Protein AF-A0A7S1R4I1-F1 (afdb_monomer)

Foldseek 3Di:
DDDPPAAPQQAWDADPLQKTKGKAAEADPAWDPPAFDEQSVLSNCLRPPDNDVVSSLVSNFAQQYGAKIWMWMAGPVVRKIKIWIAGGRRDIDIDIDPDPPDDDDDYHYDD

Sequence (111 aa):
FAYPGVLPGWAPGWNGHGVAMSWNVLYPKNMRQGGGVAVAFVCRDVLGSARNIEEALKLAAPPDLALGQNLNVGELGSKRIVTVETAPGGVSSVLELKRAGASVFHANEYL

Structure (mmCIF, N/CA/C/O backbone):
data_AF-A0A7S1R4I1-F1
#
_entry.id   AF-A0A7S1R4I1-F1
#
loop_
_atom_site.group_PDB
_atom_site.id
_atom_site.type_symbol
_atom_site.label_atom_id
_atom_site.label_alt_id
_atom_site.label_comp_id
_atom_site.label_asym_id
_atom_site.label_entity_id
_atom_site.label_seq_id
_atom_site.pdbx_PDB_ins_code
_atom_site.Cartn_x
_atom_site.Cartn_y
_atom_site.Cartn_z
_atom_site.occupancy
_atom_site.B_iso_or_equiv
_atom_site.auth_seq_id
_atom_site.auth_comp_id
_atom_site.auth_asym_id
_atom_site.auth_atom_id
_atom_site.pdbx_PDB_model_num
ATOM 1 N N . PHE A 1 1 ? -13.787 -2.805 -5.431 1.00 84.25 1 PHE A N 1
ATOM 2 C CA . PHE A 1 1 ? -14.330 -2.684 -6.804 1.00 84.25 1 PHE A CA 1
ATOM 3 C C . PHE A 1 1 ? -13.218 -2.918 -7.822 1.00 84.25 1 PHE A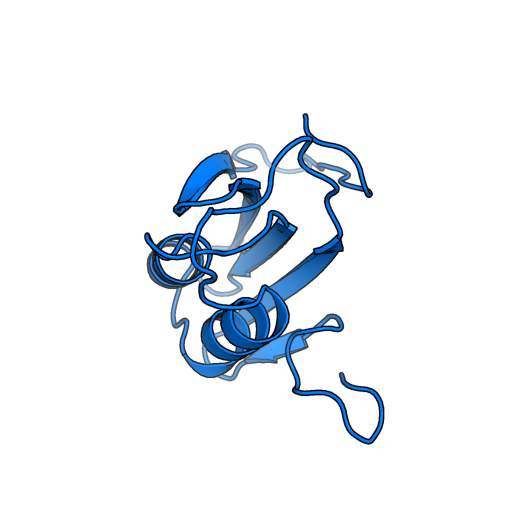 C 1
ATOM 5 O O . PHE A 1 1 ? -12.053 -2.857 -7.440 1.00 84.25 1 PHE A O 1
ATOM 12 N N . ALA A 1 2 ? -13.544 -3.230 -9.079 1.00 92.56 2 ALA A N 1
ATOM 13 C CA . ALA A 1 2 ? -12.569 -3.339 -10.168 1.00 92.56 2 ALA A CA 1
ATOM 14 C C . ALA A 1 2 ? -13.262 -3.176 -11.527 1.00 92.56 2 ALA A C 1
ATOM 16 O O . ALA A 1 2 ? -14.442 -3.507 -11.658 1.00 92.56 2 ALA A O 1
ATOM 17 N N . TYR A 1 3 ? -12.520 -2.706 -12.528 1.00 90.38 3 TYR A N 1
ATOM 18 C CA . TYR A 1 3 ? -12.949 -2.772 -13.924 1.00 90.38 3 TYR A CA 1
ATOM 19 C C . TYR A 1 3 ? -12.653 -4.168 -14.495 1.00 90.38 3 TYR A C 1
ATOM 21 O O . TYR A 1 3 ? -11.675 -4.794 -14.072 1.00 90.38 3 TYR A O 1
ATOM 29 N N . PRO A 1 4 ? -13.445 -4.669 -15.461 1.00 93.62 4 PRO A N 1
ATOM 30 C CA . PRO A 1 4 ? -13.117 -5.903 -16.169 1.00 93.62 4 PRO A CA 1
ATOM 31 C C . PRO A 1 4 ? -11.694 -5.862 -16.746 1.00 93.62 4 PRO A C 1
ATOM 33 O O . PRO A 1 4 ? -11.305 -4.884 -17.377 1.00 93.62 4 PRO A O 1
ATOM 36 N N . GLY A 1 5 ? -10.913 -6.918 -16.506 1.00 92.25 5 GLY A N 1
ATOM 37 C CA . GLY A 1 5 ? -9.513 -7.010 -16.943 1.00 92.25 5 GLY A CA 1
ATOM 38 C C . GLY A 1 5 ? -8.485 -6.359 -16.008 1.00 92.25 5 GLY A C 1
ATOM 39 O O . GLY A 1 5 ? -7.290 -6.483 -16.261 1.00 92.25 5 GLY A O 1
ATOM 40 N N . VAL A 1 6 ? -8.910 -5.720 -14.911 1.00 92.62 6 VAL A N 1
ATOM 41 C CA . VAL A 1 6 ? -8.013 -5.119 -13.909 1.00 92.62 6 VAL A CA 1
ATOM 42 C C . VAL A 1 6 ? -8.109 -5.873 -12.584 1.00 92.62 6 VAL A C 1
ATOM 44 O O . VAL A 1 6 ? -9.189 -6.285 -12.156 1.00 92.62 6 VAL A O 1
ATOM 47 N N . LEU A 1 7 ? -6.974 -6.042 -11.901 1.00 93.44 7 LEU A N 1
ATOM 48 C CA . LEU A 1 7 ? -6.948 -6.646 -10.572 1.00 93.44 7 LEU A CA 1
ATOM 49 C C . LEU A 1 7 ? -7.699 -5.766 -9.548 1.00 93.44 7 LEU A C 1
ATOM 51 O O . LEU A 1 7 ? -7.495 -4.549 -9.508 1.00 93.44 7 LEU A O 1
ATOM 55 N N . PRO A 1 8 ? -8.523 -6.363 -8.666 1.00 94.56 8 PRO A N 1
ATOM 56 C CA . PRO A 1 8 ? -9.012 -5.694 -7.463 1.00 94.56 8 PRO A CA 1
ATOM 57 C C . PRO A 1 8 ? -7.877 -5.053 -6.662 1.00 94.56 8 PRO A C 1
ATOM 59 O O . PRO A 1 8 ? -6.823 -5.664 -6.509 1.00 94.56 8 PRO A O 1
ATOM 62 N N . GLY A 1 9 ? -8.114 -3.848 -6.146 1.00 92.88 9 GLY A N 1
ATOM 63 C CA . GLY A 1 9 ? -7.114 -3.031 -5.450 1.00 92.88 9 GLY A CA 1
ATOM 64 C C . GLY A 1 9 ? -6.788 -1.739 -6.196 1.00 92.88 9 GLY A C 1
ATOM 65 O O . GLY A 1 9 ? -6.510 -0.734 -5.559 1.00 92.88 9 GLY A O 1
ATOM 66 N N . TRP A 1 10 ? -6.896 -1.727 -7.530 1.00 91.06 10 TRP A N 1
ATOM 67 C CA . TRP A 1 10 ? -6.680 -0.503 -8.315 1.00 91.06 10 TRP A CA 1
ATOM 68 C C . TRP A 1 10 ? -7.770 0.563 -8.096 1.00 91.06 10 TRP A C 1
ATOM 70 O O . TRP A 1 10 ? -7.512 1.759 -8.170 1.00 91.06 10 TRP A O 1
ATOM 80 N N . ALA A 1 11 ? -8.992 0.122 -7.797 1.00 92.00 11 ALA A N 1
ATOM 81 C CA . ALA A 1 11 ? -10.091 0.966 -7.335 1.00 92.00 11 ALA A CA 1
ATOM 82 C C . ALA A 1 11 ? -10.312 0.759 -5.825 1.00 92.00 11 ALA A C 1
ATOM 84 O O . ALA A 1 11 ? -9.858 -0.258 -5.288 1.00 92.00 11 ALA A O 1
ATOM 85 N N . PRO A 1 12 ? -11.066 1.647 -5.142 1.00 96.31 12 PRO A N 1
ATOM 86 C CA . PRO A 1 12 ? -11.351 1.490 -3.723 1.00 96.31 12 PRO A CA 1
ATOM 87 C C . PRO A 1 12 ? -11.914 0.109 -3.370 1.00 96.31 12 PRO A C 1
ATOM 89 O O . PRO A 1 12 ? -12.664 -0.517 -4.138 1.00 96.31 12 PRO A O 1
ATOM 92 N N . GLY A 1 13 ? -11.558 -0.375 -2.187 1.00 96.81 13 GLY A N 1
ATOM 93 C CA . GLY A 1 13 ? -11.958 -1.695 -1.726 1.00 96.81 13 GLY A CA 1
ATOM 94 C C . GLY A 1 13 ? -11.783 -1.878 -0.230 1.00 96.81 13 GLY A C 1
ATOM 95 O O . GLY A 1 13 ? -11.136 -1.080 0.440 1.00 96.81 13 GLY A O 1
ATOM 96 N N . TRP A 1 14 ? -12.369 -2.955 0.276 1.00 97.25 14 TRP A N 1
ATOM 97 C CA . TRP A 1 14 ? -12.151 -3.447 1.628 1.00 97.25 14 TRP A CA 1
ATOM 98 C C . TRP A 1 14 ? -11.995 -4.964 1.597 1.00 97.25 14 TRP A C 1
ATOM 100 O O . TRP A 1 14 ? -12.393 -5.613 0.624 1.00 97.25 14 TRP A O 1
ATOM 110 N N . ASN A 1 15 ? -11.437 -5.531 2.662 1.00 97.69 15 ASN A N 1
ATOM 111 C CA . ASN A 1 15 ? -11.269 -6.970 2.809 1.00 97.69 15 ASN A CA 1
ATOM 112 C C . ASN A 1 15 ? -11.954 -7.520 4.069 1.00 97.69 15 ASN A C 1
ATOM 114 O O . ASN A 1 15 ? -12.503 -6.779 4.886 1.00 97.69 15 ASN A O 1
ATOM 118 N N . GLY A 1 16 ? -11.936 -8.847 4.215 1.00 97.81 16 GLY A N 1
ATOM 119 C CA . GLY A 1 16 ? -12.562 -9.548 5.342 1.00 97.81 16 GLY A CA 1
ATOM 120 C C . GLY A 1 16 ? -11.882 -9.319 6.697 1.00 97.81 16 GLY A C 1
ATOM 121 O O . GLY A 1 16 ? -12.431 -9.727 7.715 1.00 97.81 16 GLY A O 1
ATOM 122 N N . HIS A 1 17 ? -10.720 -8.661 6.726 1.00 98.00 17 HIS A N 1
ATOM 123 C CA . HIS A 1 17 ? -10.000 -8.306 7.951 1.00 98.00 17 HIS A CA 1
ATOM 124 C C . HIS A 1 17 ? -10.346 -6.898 8.458 1.00 98.00 17 HIS A C 1
ATOM 126 O O . HIS A 1 17 ? -9.813 -6.459 9.471 1.00 98.00 17 HIS A O 1
ATOM 132 N N . GLY A 1 18 ? -11.259 -6.188 7.786 1.00 97.94 18 GLY A N 1
ATOM 133 C CA . GLY A 1 18 ? -11.650 -4.834 8.176 1.00 97.94 18 GLY A CA 1
ATOM 134 C C . GLY A 1 18 ? -10.650 -3.759 7.747 1.00 97.94 18 GLY A C 1
ATOM 135 O O . GLY A 1 18 ? -10.717 -2.646 8.268 1.00 97.94 18 GLY A O 1
ATOM 136 N N . VAL A 1 19 ? -9.756 -4.070 6.803 1.00 98.38 19 VAL A N 1
ATOM 137 C CA . VAL A 1 19 ? -8.889 -3.091 6.140 1.00 98.38 19 VAL A CA 1
ATOM 138 C C . VAL A 1 19 ? -9.603 -2.576 4.894 1.00 98.38 19 VAL A C 1
ATOM 140 O O . VAL A 1 19 ? -10.053 -3.357 4.052 1.00 98.38 19 VAL A O 1
ATOM 143 N N . ALA A 1 20 ? -9.712 -1.257 4.777 1.00 98.00 20 ALA A N 1
ATOM 144 C CA . ALA A 1 20 ? -10.225 -0.557 3.610 1.00 98.00 20 ALA A CA 1
ATOM 145 C C . ALA A 1 20 ? -9.127 0.317 3.009 1.00 98.00 20 ALA A C 1
ATOM 147 O O . ALA A 1 20 ? -8.311 0.876 3.739 1.00 98.00 20 ALA A O 1
ATOM 148 N N . MET A 1 21 ? -9.120 0.456 1.686 1.00 97.88 21 MET A N 1
ATOM 149 C CA . MET A 1 21 ? -8.155 1.297 0.993 1.00 97.88 21 MET A CA 1
ATOM 150 C C . MET A 1 21 ? -8.739 2.025 -0.213 1.00 97.88 21 MET A C 1
ATOM 152 O O . MET A 1 21 ? -9.654 1.535 -0.884 1.00 97.88 21 MET A O 1
ATOM 156 N N . SER A 1 22 ? -8.152 3.177 -0.518 1.00 97.62 22 SER A N 1
ATOM 157 C CA . SER A 1 22 ? -8.234 3.842 -1.817 1.00 97.62 22 SER A CA 1
ATOM 158 C C . SER A 1 22 ? -6.831 4.177 -2.317 1.00 97.62 22 SER A C 1
ATOM 160 O O . SER A 1 22 ? -5.865 4.149 -1.553 1.00 97.62 22 SER A O 1
ATOM 162 N N . TRP A 1 23 ? -6.722 4.455 -3.613 1.00 97.12 23 TRP A N 1
ATOM 163 C CA . TRP A 1 23 ? -5.451 4.644 -4.296 1.00 97.12 23 TRP A CA 1
ATOM 164 C C . TRP A 1 23 ? -5.473 5.904 -5.151 1.00 97.12 23 TRP A C 1
ATOM 166 O O . TRP A 1 23 ? -6.457 6.171 -5.848 1.00 97.12 23 TRP A O 1
ATOM 176 N N . ASN A 1 24 ? -4.357 6.626 -5.142 1.00 97.00 24 ASN A N 1
ATOM 177 C CA . ASN A 1 24 ? -4.087 7.720 -6.057 1.00 97.00 24 ASN A CA 1
ATOM 178 C C . ASN A 1 24 ? -2.772 7.454 -6.803 1.00 97.00 24 ASN A C 1
ATOM 180 O O . ASN A 1 24 ? -1.744 7.124 -6.204 1.00 97.00 24 ASN A O 1
ATOM 184 N N . VAL A 1 25 ? -2.798 7.634 -8.127 1.00 95.25 25 VAL A N 1
ATOM 185 C CA . VAL A 1 25 ? -1.578 7.608 -8.942 1.00 95.25 25 VAL A CA 1
ATOM 186 C C . VAL A 1 25 ? -0.673 8.776 -8.569 1.00 95.25 25 VAL A C 1
ATOM 188 O O . VAL A 1 25 ? -1.163 9.895 -8.412 1.00 95.25 25 VAL A O 1
ATOM 191 N N . LEU A 1 26 ? 0.631 8.513 -8.483 1.00 96.62 26 LEU A N 1
ATOM 192 C CA . LEU A 1 26 ? 1.668 9.527 -8.335 1.00 96.62 26 LEU A CA 1
ATOM 193 C C . LEU A 1 26 ? 2.672 9.441 -9.484 1.00 96.62 26 LEU A C 1
ATOM 195 O O . LEU A 1 26 ? 2.900 8.372 -10.055 1.00 96.62 26 LEU A O 1
ATOM 199 N N . TYR A 1 27 ? 3.294 10.576 -9.794 1.00 93.75 27 TYR A N 1
ATOM 200 C CA . TYR A 1 27 ? 4.211 10.728 -10.923 1.00 93.75 27 TYR A CA 1
ATOM 201 C C . TYR A 1 27 ? 5.608 11.134 -10.431 1.00 93.75 27 TYR A C 1
ATOM 203 O O . TYR A 1 27 ? 5.969 12.312 -10.492 1.00 93.75 27 TYR A O 1
ATOM 211 N N . PRO A 1 28 ? 6.410 10.194 -9.895 1.00 93.25 28 PRO A N 1
ATOM 212 C CA . PRO A 1 28 ? 7.781 10.502 -9.506 1.00 93.25 28 PRO A CA 1
ATOM 213 C C . PRO A 1 28 ? 8.617 10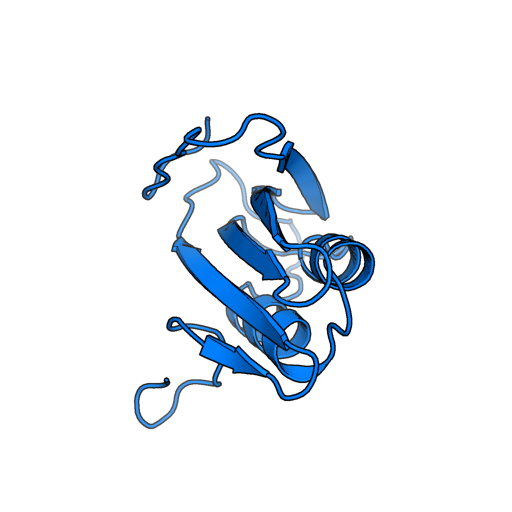.873 -10.737 1.00 93.25 28 PRO A C 1
ATOM 215 O O . PRO A 1 28 ? 8.422 10.332 -11.824 1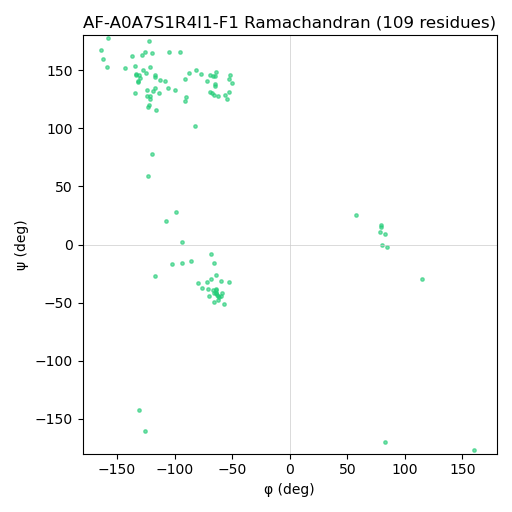.00 93.25 28 PRO A O 1
ATOM 218 N N . LYS A 1 29 ? 9.603 11.765 -10.558 1.00 92.75 29 LYS A N 1
ATOM 219 C CA . LYS A 1 29 ? 10.496 12.208 -11.651 1.00 92.75 29 LYS A CA 1
ATOM 220 C C . LYS A 1 29 ? 11.279 11.062 -12.293 1.00 92.75 29 LYS A C 1
ATOM 222 O O . LYS A 1 29 ? 11.604 11.126 -13.472 1.00 92.75 29 LYS A O 1
ATOM 227 N N . ASN A 1 30 ? 11.599 10.042 -11.503 1.00 92.00 30 ASN A N 1
ATOM 228 C CA . ASN A 1 30 ? 12.335 8.864 -11.934 1.00 92.00 30 ASN A CA 1
ATOM 229 C C . ASN A 1 30 ? 11.523 7.620 -11.585 1.00 92.00 30 ASN A C 1
ATOM 231 O O . ASN A 1 30 ? 10.851 7.598 -10.559 1.00 92.00 30 ASN A O 1
ATOM 235 N N . MET A 1 31 ? 11.631 6.580 -12.407 1.00 93.06 31 MET A N 1
ATOM 236 C CA . MET A 1 31 ? 11.214 5.221 -12.054 1.00 93.06 31 MET A CA 1
ATOM 237 C C . MET A 1 31 ? 12.415 4.434 -11.528 1.00 93.06 31 MET A C 1
ATOM 239 O O . MET A 1 31 ? 13.567 4.830 -11.733 1.00 93.06 31 MET A O 1
ATOM 243 N N . ARG A 1 32 ? 12.167 3.287 -10.896 1.00 93.00 32 ARG A N 1
ATOM 244 C CA . ARG A 1 32 ? 13.239 2.353 -10.545 1.00 93.00 32 ARG A CA 1
ATOM 245 C C . ARG A 1 32 ? 13.924 1.847 -11.819 1.00 93.00 32 ARG A C 1
ATOM 247 O O . ARG A 1 32 ? 13.268 1.352 -12.736 1.00 93.00 32 ARG A O 1
ATOM 254 N N . GLN A 1 33 ? 15.250 1.948 -11.875 1.00 90.19 33 GLN A N 1
ATOM 255 C CA . GLN A 1 33 ? 16.023 1.393 -12.986 1.00 90.19 33 GLN A CA 1
ATOM 256 C C . GLN A 1 33 ? 16.044 -0.140 -12.922 1.00 90.19 33 GL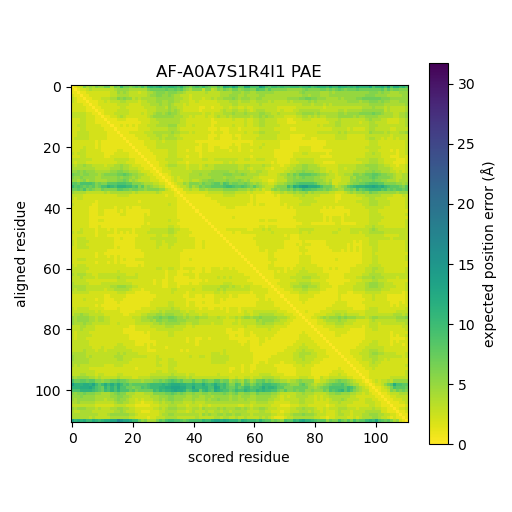N A C 1
ATOM 258 O O . GLN A 1 33 ? 16.165 -0.716 -11.842 1.00 90.19 33 GLN A O 1
ATOM 263 N N . GLY A 1 34 ? 15.939 -0.798 -14.079 1.00 87.25 34 GLY A N 1
ATOM 264 C CA . GLY A 1 34 ? 15.919 -2.264 -14.168 1.00 87.25 34 GLY A CA 1
ATOM 265 C C . GLY A 1 34 ? 14.551 -2.911 -13.919 1.00 87.25 34 GLY A C 1
ATOM 266 O O . GLY A 1 34 ? 14.470 -4.133 -13.844 1.00 87.25 34 GLY A O 1
ATOM 267 N N . GLY A 1 35 ? 13.479 -2.117 -13.826 1.00 90.50 35 GLY A N 1
ATOM 268 C CA . GLY A 1 35 ? 12.126 -2.613 -13.572 1.00 90.50 35 GLY A CA 1
ATOM 269 C C . GLY A 1 35 ? 11.848 -2.861 -12.088 1.00 90.50 35 GLY A C 1
ATOM 270 O O . GLY A 1 35 ? 12.602 -2.433 -11.212 1.00 90.50 35 GLY A O 1
ATOM 271 N N . GLY A 1 36 ? 10.721 -3.510 -11.806 1.00 95.50 36 GLY A N 1
ATOM 272 C CA . GLY A 1 36 ? 10.248 -3.739 -10.446 1.00 95.50 36 GLY A CA 1
ATOM 273 C C . GLY A 1 36 ? 8.759 -4.061 -10.392 1.00 95.50 36 GLY A C 1
ATOM 274 O O . GLY A 1 36 ? 8.090 -4.130 -11.429 1.00 95.50 36 GLY A O 1
ATOM 275 N N . VAL A 1 37 ? 8.226 -4.225 -9.184 1.00 97.31 37 VAL A N 1
ATOM 276 C CA . VAL A 1 37 ? 6.800 -4.493 -8.995 1.00 97.31 37 VAL A CA 1
ATOM 277 C C . VAL A 1 37 ? 5.962 -3.262 -9.352 1.00 97.31 37 VAL A C 1
ATOM 279 O O . VAL A 1 37 ? 6.239 -2.135 -8.928 1.00 97.31 37 VAL A O 1
ATOM 282 N N . ALA A 1 38 ? 4.926 -3.470 -10.165 1.00 95.81 38 ALA A N 1
ATOM 283 C CA . ALA A 1 38 ? 4.002 -2.408 -10.544 1.00 95.81 38 ALA A CA 1
ATOM 284 C C . ALA A 1 38 ? 3.009 -2.111 -9.411 1.00 95.81 38 ALA A C 1
ATOM 286 O O . ALA A 1 38 ? 2.537 -3.019 -8.724 1.00 95.81 38 ALA A O 1
ATOM 287 N N . VAL A 1 39 ? 2.615 -0.842 -9.286 1.00 95.88 39 VAL A N 1
ATOM 288 C CA . VAL A 1 39 ? 1.673 -0.353 -8.260 1.00 95.88 39 VAL A CA 1
ATOM 289 C C . VAL A 1 39 ? 0.357 -1.136 -8.216 1.00 95.88 39 VAL A C 1
ATOM 291 O O . VAL A 1 39 ? -0.190 -1.350 -7.142 1.00 95.88 39 VAL A O 1
ATOM 294 N N . ALA A 1 40 ? -0.123 -1.648 -9.355 1.00 95.81 40 ALA A N 1
ATOM 295 C CA . ALA A 1 40 ? -1.340 -2.459 -9.412 1.00 95.81 40 ALA A CA 1
ATOM 296 C C . ALA A 1 40 ? -1.214 -3.789 -8.645 1.00 95.81 40 ALA A C 1
ATOM 298 O O . ALA A 1 40 ? -2.165 -4.203 -7.981 1.00 95.81 40 ALA A O 1
ATOM 299 N N . PHE A 1 41 ? -0.048 -4.444 -8.697 1.00 97.38 41 PHE A N 1
ATOM 300 C CA . PHE A 1 41 ? 0.205 -5.662 -7.921 1.00 97.38 41 PHE A CA 1
ATOM 301 C C . PHE A 1 41 ? 0.335 -5.349 -6.436 1.00 97.38 41 PHE A C 1
ATOM 303 O O . PHE A 1 41 ? -0.210 -6.082 -5.618 1.00 97.38 41 PHE A O 1
ATOM 310 N N . VAL A 1 42 ? 0.962 -4.223 -6.096 1.00 97.94 42 VAL A N 1
ATOM 311 C CA . VAL A 1 42 ? 1.041 -3.753 -4.709 1.00 97.94 42 VAL A CA 1
ATOM 312 C C . VAL A 1 42 ? -0.344 -3.463 -4.141 1.00 97.94 42 VAL A C 1
ATOM 314 O O . VAL A 1 42 ? -0.684 -3.959 -3.075 1.00 97.94 42 VAL A O 1
ATOM 317 N N . CYS A 1 43 ? -1.188 -2.732 -4.870 1.00 97.81 43 CYS A N 1
ATOM 318 C CA . CYS A 1 43 ? -2.566 -2.468 -4.459 1.00 97.81 43 CYS A CA 1
ATOM 319 C C . CYS A 1 43 ? -3.366 -3.759 -4.259 1.00 97.81 43 CYS A C 1
ATOM 321 O O . CYS A 1 43 ? -4.140 -3.879 -3.310 1.00 97.81 43 CYS A O 1
ATOM 323 N N . ARG A 1 44 ? -3.184 -4.734 -5.159 1.00 97.94 44 ARG A N 1
ATOM 324 C CA . ARG A 1 44 ? -3.820 -6.046 -5.044 1.00 97.94 44 ARG A CA 1
ATOM 325 C C . ARG A 1 44 ? -3.354 -6.788 -3.796 1.00 97.94 44 ARG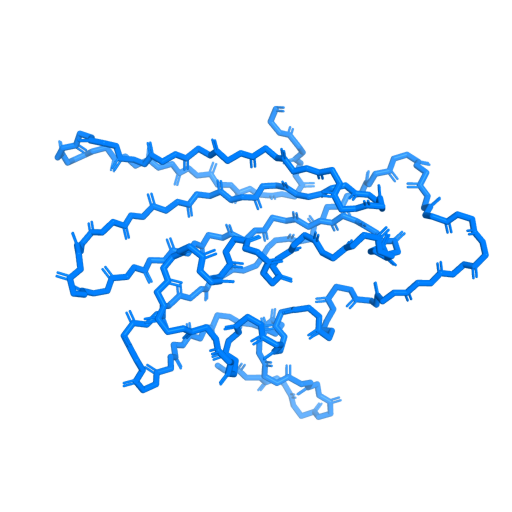 A C 1
ATOM 327 O O . ARG A 1 44 ? -4.186 -7.402 -3.133 1.00 97.94 44 ARG A O 1
ATOM 334 N N . ASP A 1 45 ? -2.062 -6.754 -3.503 1.00 98.00 45 ASP A N 1
ATOM 335 C CA . ASP A 1 45 ? -1.492 -7.443 -2.351 1.00 98.00 45 ASP A CA 1
ATOM 336 C C . ASP A 1 45 ? -1.920 -6.784 -1.034 1.00 98.00 45 ASP A C 1
ATOM 338 O O . ASP A 1 45 ? -2.411 -7.466 -0.140 1.00 98.00 45 ASP A O 1
ATOM 342 N N . VAL A 1 46 ? -1.892 -5.448 -0.947 1.00 98.38 46 VAL A N 1
ATOM 343 C CA . VAL A 1 46 ? -2.424 -4.711 0.212 1.00 98.38 46 VAL A CA 1
ATOM 344 C C . VAL A 1 46 ? -3.897 -5.063 0.442 1.00 98.38 46 VAL A C 1
ATOM 346 O O . VAL A 1 46 ? -4.261 -5.471 1.542 1.00 98.38 46 VAL A O 1
ATOM 349 N N . LEU A 1 47 ? -4.747 -4.979 -0.590 1.00 98.31 47 LEU A N 1
ATOM 350 C CA . LEU A 1 47 ? -6.169 -5.303 -0.443 1.00 98.31 47 LEU A CA 1
ATOM 351 C C . LEU A 1 47 ? -6.387 -6.780 -0.075 1.00 98.31 47 LEU A C 1
ATOM 353 O O . LEU A 1 47 ? -7.255 -7.092 0.737 1.00 98.31 47 LEU A O 1
ATOM 357 N N . GLY A 1 48 ? -5.642 -7.694 -0.696 1.00 97.62 48 GLY A N 1
ATOM 358 C CA . GLY A 1 48 ? -5.850 -9.135 -0.563 1.00 97.62 48 GLY A CA 1
ATOM 359 C C . GLY A 1 48 ? -5.275 -9.746 0.713 1.00 97.62 48 GLY A C 1
ATOM 360 O O . GLY A 1 48 ? -5.857 -10.699 1.230 1.00 97.62 48 GLY A O 1
ATOM 361 N N . SER A 1 49 ? -4.163 -9.205 1.208 1.00 98.19 49 SER A N 1
ATOM 362 C CA . SER A 1 49 ? -3.322 -9.866 2.208 1.00 98.19 49 SER A CA 1
ATOM 363 C C . SER A 1 49 ? -3.248 -9.116 3.537 1.00 98.19 49 SER A C 1
ATOM 365 O O . SER A 1 49 ? -3.033 -9.762 4.561 1.00 98.19 49 SER A O 1
ATOM 367 N N . ALA A 1 50 ? -3.429 -7.788 3.556 1.00 98.44 50 ALA A N 1
ATOM 368 C CA . ALA A 1 50 ? -3.263 -7.005 4.779 1.00 98.44 50 ALA A CA 1
ATOM 369 C C . ALA A 1 50 ? -4.340 -7.322 5.825 1.00 98.44 50 ALA A C 1
ATOM 371 O O . ALA A 1 50 ? -5.542 -7.277 5.542 1.00 98.44 50 ALA A O 1
ATOM 372 N N . ARG A 1 51 ? -3.908 -7.582 7.061 1.00 98.19 51 ARG A N 1
ATOM 373 C CA . ARG A 1 51 ? -4.806 -7.858 8.195 1.00 98.19 51 ARG A CA 1
ATOM 374 C C . ARG A 1 51 ? -4.997 -6.678 9.138 1.00 98.19 51 ARG A C 1
ATOM 376 O O . ARG A 1 51 ? -5.922 -6.696 9.938 1.00 98.19 51 ARG A O 1
ATOM 383 N N . ASN A 1 52 ? -4.113 -5.693 9.054 1.00 98.00 52 ASN A N 1
ATOM 384 C CA . ASN A 1 52 ? -4.085 -4.475 9.859 1.00 98.00 52 ASN A CA 1
ATOM 385 C C . ASN A 1 52 ? -3.299 -3.389 9.102 1.00 98.00 52 ASN A C 1
ATOM 387 O O . ASN A 1 52 ? -2.773 -3.633 8.009 1.00 98.00 52 ASN A O 1
ATOM 391 N N . ILE A 1 53 ? -3.221 -2.185 9.673 1.00 98.00 53 ILE A N 1
ATOM 392 C CA . ILE A 1 53 ? -2.488 -1.066 9.065 1.00 98.00 53 ILE A CA 1
ATOM 393 C C . ILE A 1 53 ? -0.989 -1.349 8.960 1.00 98.00 53 ILE A C 1
ATOM 395 O O . ILE A 1 53 ? -0.389 -1.011 7.947 1.00 98.00 53 ILE A O 1
ATOM 399 N N . GLU A 1 54 ? -0.371 -1.989 9.949 1.00 98.00 54 GLU A N 1
ATOM 400 C CA . GLU A 1 54 ? 1.066 -2.284 9.938 1.00 98.00 54 GLU A CA 1
ATOM 401 C C . GLU A 1 54 ? 1.449 -3.184 8.757 1.00 98.00 54 GLU A C 1
ATOM 403 O O . GLU A 1 54 ? 2.418 -2.914 8.043 1.00 98.00 54 GLU A O 1
ATOM 408 N N . GLU A 1 55 ? 0.664 -4.233 8.513 1.00 98.38 55 GLU A N 1
ATOM 409 C CA . GLU A 1 55 ? 0.830 -5.101 7.352 1.00 98.38 55 GLU A CA 1
ATOM 410 C C . GLU A 1 55 ? 0.550 -4.350 6.050 1.00 98.38 55 GLU A C 1
ATOM 412 O O . GLU A 1 55 ? 1.324 -4.483 5.104 1.00 98.38 55 GLU A O 1
ATOM 417 N N . ALA A 1 56 ? -0.493 -3.514 6.000 1.00 98.38 56 ALA A N 1
ATOM 418 C CA . ALA A 1 56 ? -0.784 -2.699 4.823 1.00 98.38 56 ALA A CA 1
ATOM 419 C C . ALA A 1 56 ? 0.383 -1.760 4.474 1.00 98.38 56 ALA A C 1
ATOM 421 O O . ALA A 1 56 ? 0.776 -1.688 3.313 1.00 98.38 56 ALA A O 1
ATOM 422 N N . LEU A 1 57 ? 0.979 -1.090 5.466 1.00 98.38 57 LEU A N 1
ATOM 423 C CA . LEU A 1 57 ? 2.132 -0.202 5.285 1.00 98.38 57 LEU A CA 1
ATOM 424 C C . LEU A 1 57 ? 3.368 -0.965 4.799 1.00 98.38 57 LEU A C 1
ATOM 426 O O . LEU A 1 57 ? 4.061 -0.501 3.895 1.00 98.38 57 LEU A O 1
ATOM 430 N N . LYS A 1 58 ? 3.623 -2.155 5.354 1.00 98.25 58 LYS A N 1
ATOM 431 C CA . LYS A 1 58 ? 4.721 -3.0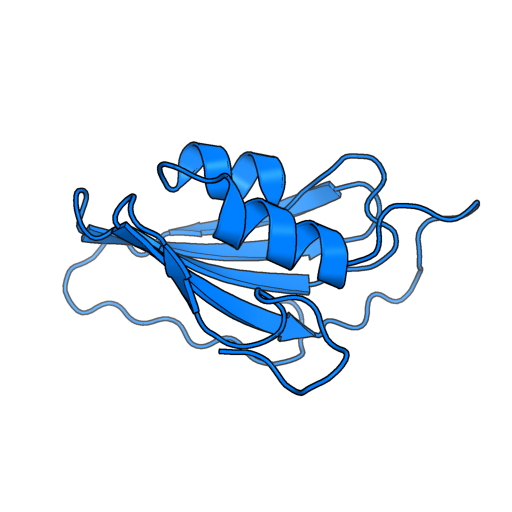21 4.906 1.00 98.25 58 LYS A CA 1
ATOM 432 C C . LYS A 1 58 ? 4.539 -3.459 3.450 1.00 98.25 58 LYS A C 1
ATOM 434 O O . LYS A 1 58 ? 5.499 -3.445 2.686 1.00 98.25 58 LYS A O 1
ATOM 439 N N . LEU A 1 59 ? 3.325 -3.861 3.077 1.00 98.44 59 LEU A N 1
ATOM 440 C CA . LEU A 1 59 ? 3.001 -4.315 1.723 1.00 98.44 59 LEU A CA 1
ATOM 441 C C . LEU A 1 59 ? 2.981 -3.160 0.715 1.00 98.44 59 LEU A C 1
ATOM 443 O O . LEU A 1 59 ? 3.341 -3.367 -0.437 1.00 98.44 59 LEU A O 1
ATOM 447 N N . ALA A 1 60 ? 2.601 -1.951 1.137 1.00 98.06 60 ALA A N 1
ATOM 448 C CA . ALA A 1 60 ? 2.513 -0.770 0.278 1.00 98.06 60 ALA A CA 1
ATOM 449 C C . ALA A 1 60 ? 3.866 -0.322 -0.301 1.00 98.06 60 ALA A C 1
ATOM 451 O O . ALA A 1 60 ? 3.895 0.295 -1.368 1.00 98.06 60 ALA A O 1
ATOM 452 N N . ALA A 1 61 ? 4.968 -0.627 0.390 1.00 97.75 61 ALA A N 1
ATOM 453 C CA . ALA A 1 61 ? 6.303 -0.108 0.108 1.00 97.75 61 ALA A CA 1
ATOM 454 C C . ALA A 1 61 ? 7.343 -1.223 -0.149 1.00 97.75 61 ALA A C 1
ATOM 456 O O . ALA A 1 61 ? 8.348 -1.311 0.561 1.00 97.75 61 ALA A O 1
ATOM 457 N N . PRO A 1 62 ? 7.143 -2.098 -1.153 1.00 97.75 62 PRO A N 1
ATOM 458 C CA . PRO A 1 62 ? 8.115 -3.140 -1.450 1.00 97.75 62 PRO A CA 1
ATOM 459 C C . PRO A 1 62 ? 9.441 -2.525 -1.938 1.00 97.75 62 PRO A C 1
ATOM 461 O O . PRO A 1 62 ? 9.434 -1.519 -2.656 1.00 97.75 62 PRO A O 1
ATOM 464 N N . PRO A 1 63 ? 10.596 -3.124 -1.594 1.00 96.62 63 PRO A N 1
ATOM 465 C CA . PRO A 1 63 ? 11.916 -2.552 -1.886 1.00 96.62 63 PRO A CA 1
ATOM 466 C C . PRO A 1 63 ? 12.238 -2.478 -3.387 1.00 96.62 63 PRO A C 1
ATOM 468 O O . PRO A 1 63 ? 13.161 -1.776 -3.805 1.00 96.62 63 PRO A O 1
ATOM 471 N N . ASP A 1 64 ? 11.494 -3.204 -4.219 1.00 97.00 64 ASP A N 1
ATOM 472 C CA . ASP A 1 64 ? 11.594 -3.211 -5.673 1.00 97.00 64 ASP A CA 1
ATOM 473 C C . ASP A 1 64 ? 10.418 -2.492 -6.356 1.00 97.00 64 ASP A C 1
ATOM 475 O O . ASP A 1 64 ? 10.187 -2.700 -7.544 1.00 97.00 64 ASP A O 1
ATOM 479 N N . LEU A 1 65 ? 9.694 -1.611 -5.650 1.00 97.50 65 LEU A N 1
ATOM 480 C CA . LEU A 1 65 ? 8.618 -0.810 -6.241 1.00 97.50 65 LEU A CA 1
ATOM 481 C C . LEU A 1 65 ? 9.118 -0.023 -7.463 1.00 97.50 65 LEU A C 1
ATOM 483 O O . LEU A 1 65 ? 10.086 0.737 -7.368 1.00 97.50 65 LEU A O 1
ATOM 487 N N . ALA A 1 66 ? 8.450 -0.190 -8.608 1.00 96.88 66 ALA A N 1
ATOM 488 C CA . ALA A 1 66 ? 8.875 0.418 -9.869 1.00 96.88 66 ALA A CA 1
ATOM 489 C C . ALA A 1 66 ? 8.570 1.924 -9.963 1.00 96.88 66 ALA A C 1
ATOM 491 O O . ALA A 1 66 ? 9.351 2.688 -10.531 1.00 96.88 66 ALA A O 1
ATOM 492 N N . LEU A 1 67 ? 7.423 2.334 -9.421 1.00 95.81 67 LEU A N 1
ATOM 493 C CA . LEU A 1 67 ? 6.852 3.682 -9.512 1.00 95.81 67 LEU A CA 1
ATOM 494 C C . LEU A 1 67 ? 6.552 4.231 -8.109 1.00 95.81 67 LEU A C 1
ATOM 496 O O . LEU A 1 67 ? 7.115 3.762 -7.127 1.00 95.81 67 LEU A O 1
ATOM 500 N N . GLY A 1 68 ? 5.694 5.240 -8.010 1.00 95.31 68 GLY A N 1
ATOM 501 C CA . GLY A 1 68 ? 5.136 5.680 -6.743 1.00 95.31 68 GLY A CA 1
ATOM 502 C C . GLY A 1 68 ? 3.617 5.718 -6.765 1.00 95.31 68 GLY A C 1
ATOM 503 O O . GLY A 1 68 ? 2.985 5.631 -7.819 1.00 95.31 68 GLY A O 1
ATOM 504 N N . GLN A 1 69 ? 3.038 5.814 -5.579 1.00 97.31 69 GLN A N 1
ATOM 505 C CA . GLN A 1 69 ? 1.595 5.834 -5.359 1.00 97.31 69 GLN A CA 1
ATOM 506 C C . GLN A 1 69 ? 1.284 6.392 -3.979 1.00 97.31 69 GLN A C 1
ATOM 508 O O . GLN A 1 69 ? 2.127 6.329 -3.081 1.00 97.31 69 GLN A O 1
ATOM 513 N N . ASN A 1 70 ? 0.052 6.854 -3.806 1.00 98.12 70 ASN A N 1
ATOM 514 C CA . ASN A 1 70 ? -0.525 7.047 -2.490 1.00 98.12 70 ASN A CA 1
ATOM 515 C C . ASN A 1 70 ? -1.606 5.999 -2.225 1.00 98.12 70 ASN A C 1
ATOM 517 O O . ASN A 1 70 ? -2.392 5.660 -3.115 1.00 98.12 70 ASN A O 1
ATOM 521 N N . LEU A 1 71 ? -1.633 5.504 -0.990 1.00 98.00 71 LEU A N 1
ATOM 522 C CA . LEU A 1 71 ? -2.716 4.696 -0.458 1.00 98.00 71 LEU A CA 1
ATOM 523 C C . LEU A 1 71 ? -3.292 5.373 0.779 1.00 98.00 71 LEU A C 1
ATOM 525 O O . LEU A 1 71 ? -2.579 5.600 1.755 1.00 98.00 71 LEU A O 1
ATOM 529 N N . ASN A 1 72 ? -4.599 5.612 0.773 1.00 97.88 72 ASN A N 1
ATOM 530 C CA . ASN A 1 72 ? -5.329 5.896 2.003 1.00 97.88 72 ASN A CA 1
ATOM 531 C C . ASN A 1 72 ? -5.830 4.568 2.550 1.00 97.88 72 ASN A C 1
ATOM 533 O O . ASN A 1 7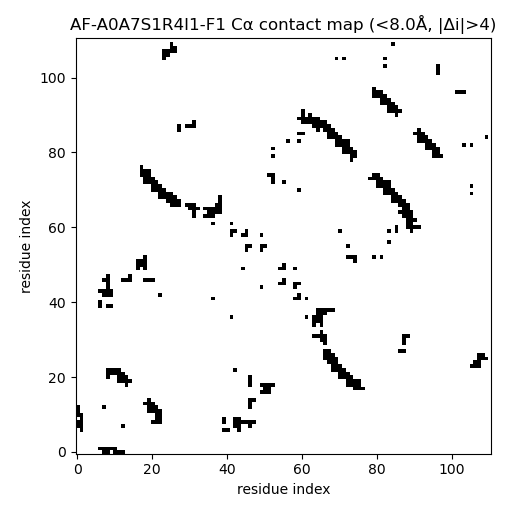2 ? -6.535 3.853 1.841 1.00 97.88 72 ASN A O 1
ATOM 537 N N . VAL A 1 73 ? -5.472 4.236 3.788 1.00 98.12 73 VAL A N 1
ATOM 538 C CA . VAL A 1 73 ? -5.806 2.965 4.433 1.00 98.12 73 VAL A CA 1
ATOM 539 C C . VAL A 1 73 ? -6.541 3.239 5.737 1.00 98.12 73 VAL A C 1
ATOM 541 O O . VAL A 1 73 ? -6.070 3.996 6.582 1.00 98.12 73 VAL A O 1
ATOM 544 N N . GLY A 1 74 ? -7.700 2.612 5.904 1.00 97.56 74 GLY A N 1
ATOM 545 C CA . GLY A 1 74 ? -8.470 2.616 7.141 1.00 97.56 74 GLY A CA 1
ATOM 546 C C . GLY A 1 74 ? -8.590 1.211 7.717 1.00 97.56 74 GLY A C 1
ATOM 547 O O . GLY A 1 74 ? -8.736 0.244 6.972 1.00 97.56 74 GLY A O 1
ATOM 548 N N . GLU A 1 75 ? -8.573 1.100 9.041 1.00 97.25 75 GLU A N 1
ATOM 549 C CA . GLU A 1 75 ? -8.783 -0.157 9.760 1.00 97.25 75 GLU A CA 1
ATOM 550 C C . GLU A 1 75 ? -9.971 -0.024 10.716 1.00 97.25 75 GLU A C 1
ATOM 552 O O . GLU A 1 75 ? -9.972 0.803 11.629 1.00 97.25 75 GLU A O 1
ATOM 557 N N . LEU A 1 76 ? -10.994 -0.859 10.527 1.00 94.44 76 LEU A N 1
ATOM 558 C CA . LEU A 1 76 ? -12.239 -0.770 11.291 1.00 94.44 76 LEU A CA 1
ATOM 559 C C . LEU A 1 76 ? -12.051 -1.105 12.778 1.00 94.44 76 LEU A C 1
ATOM 561 O O . LEU A 1 76 ? -12.657 -0.457 13.631 1.00 94.44 76 LEU A O 1
ATOM 565 N N . GLY A 1 77 ? -11.221 -2.106 13.088 1.00 91.94 77 GLY A N 1
ATOM 566 C CA . GLY A 1 77 ? -11.013 -2.584 14.457 1.00 91.94 77 GLY A CA 1
ATOM 567 C C . GLY A 1 77 ? -10.349 -1.538 15.352 1.00 91.94 77 GLY A C 1
ATOM 568 O O . GLY A 1 77 ? -10.847 -1.240 16.437 1.00 91.94 77 GLY A O 1
ATOM 569 N N . SER A 1 78 ? -9.256 -0.940 14.874 1.00 94.19 78 SER A N 1
ATOM 570 C CA . SER A 1 78 ? -8.511 0.097 15.599 1.00 94.19 78 SER A CA 1
ATOM 571 C C . SER A 1 78 ? -9.071 1.509 15.390 1.00 94.19 78 SER A C 1
ATOM 573 O O . SER A 1 78 ? -8.726 2.420 16.141 1.00 94.19 78 SER A O 1
ATOM 575 N N . LYS A 1 79 ? -9.938 1.700 14.383 1.00 93.62 79 LYS A N 1
ATOM 576 C CA . LYS A 1 79 ? -10.453 3.001 13.915 1.00 93.62 79 LYS A CA 1
ATOM 577 C C . LYS A 1 79 ? -9.350 3.967 13.481 1.00 93.62 79 LYS A C 1
ATOM 579 O O . LYS A 1 79 ? -9.534 5.184 13.524 1.00 93.62 79 LYS A O 1
ATOM 584 N N . ARG A 1 80 ? -8.201 3.430 13.079 1.00 95.25 80 ARG A N 1
ATOM 585 C CA . ARG A 1 80 ? -7.075 4.212 12.578 1.00 95.25 80 ARG A CA 1
ATOM 586 C C . ARG A 1 80 ? -7.225 4.437 11.084 1.00 95.25 80 ARG A C 1
ATOM 588 O O . ARG A 1 80 ? -7.773 3.604 10.360 1.00 95.25 80 ARG A O 1
ATOM 595 N N . ILE A 1 81 ? -6.733 5.585 10.640 1.00 96.94 81 ILE A N 1
ATOM 596 C CA . ILE A 1 81 ? -6.661 5.955 9.232 1.00 96.94 81 ILE A CA 1
ATOM 597 C C . ILE A 1 81 ? -5.268 6.525 8.993 1.00 96.94 81 ILE A C 1
ATOM 599 O O . ILE A 1 81 ? -4.800 7.391 9.740 1.00 96.94 81 ILE A O 1
ATOM 603 N N . VAL A 1 82 ? -4.617 6.029 7.951 1.00 97.50 82 VAL A N 1
ATOM 604 C CA . VAL A 1 82 ? -3.315 6.495 7.490 1.00 97.50 82 VAL A CA 1
ATOM 605 C C . VAL A 1 82 ? -3.389 6.831 6.010 1.00 97.50 82 VAL A C 1
ATOM 607 O O . VAL A 1 82 ? -4.143 6.218 5.256 1.00 97.50 82 VAL A O 1
ATOM 610 N N . THR A 1 83 ? -2.578 7.786 5.588 1.00 97.81 83 THR A N 1
ATOM 611 C CA . THR A 1 83 ? -2.226 7.970 4.185 1.00 97.81 83 THR A CA 1
ATOM 612 C C . THR A 1 83 ? -0.739 7.676 4.038 1.00 97.81 83 THR A C 1
ATOM 614 O O . THR A 1 83 ? 0.069 8.129 4.852 1.00 97.81 83 THR A O 1
ATOM 617 N N . VAL A 1 84 ? -0.381 6.839 3.068 1.00 98.00 84 VAL A N 1
ATOM 618 C CA . VAL A 1 84 ? 1.002 6.448 2.801 1.00 98.00 84 VAL A CA 1
ATOM 619 C C . VAL A 1 84 ? 1.356 6.779 1.369 1.00 98.00 84 VAL A C 1
ATOM 621 O O . VAL A 1 84 ? 0.776 6.253 0.423 1.00 98.00 84 VAL A O 1
ATOM 624 N N . GLU A 1 85 ? 2.342 7.646 1.218 1.00 98.12 85 GLU A N 1
ATOM 625 C CA . GLU A 1 85 ? 3.000 7.876 -0.054 1.00 98.12 85 GLU A CA 1
ATOM 626 C C . GLU A 1 85 ? 4.184 6.945 -0.187 1.00 98.12 85 GLU A C 1
ATOM 628 O O . GLU A 1 85 ? 4.921 6.696 0.768 1.00 98.12 85 GLU A O 1
ATOM 633 N N . THR A 1 86 ? 4.387 6.460 -1.400 1.00 97.75 86 THR A N 1
ATOM 634 C CA . THR A 1 86 ? 5.541 5.651 -1.756 1.00 97.75 86 THR A CA 1
ATOM 635 C C . THR A 1 86 ? 6.184 6.184 -3.022 1.00 97.75 86 THR A C 1
ATOM 637 O O . THR A 1 86 ? 5.528 6.702 -3.933 1.00 97.75 86 THR A O 1
ATOM 640 N N . ALA A 1 87 ? 7.499 6.058 -3.066 1.00 96.81 87 ALA A N 1
ATOM 641 C CA . ALA A 1 87 ? 8.344 6.382 -4.194 1.00 96.81 87 ALA A CA 1
ATOM 642 C C . ALA A 1 87 ? 9.098 5.116 -4.643 1.00 96.81 87 ALA A C 1
ATOM 644 O O . ALA A 1 87 ? 9.144 4.123 -3.902 1.00 96.81 87 ALA A O 1
ATOM 645 N N . PRO A 1 88 ? 9.694 5.125 -5.848 1.00 96.56 88 PRO A N 1
ATOM 646 C CA . PRO A 1 88 ? 10.402 3.963 -6.366 1.00 96.56 88 PRO A CA 1
ATOM 647 C C . PRO A 1 88 ? 11.456 3.436 -5.391 1.00 96.56 88 PRO A C 1
ATOM 649 O O . PRO A 1 88 ? 12.144 4.201 -4.715 1.00 96.56 88 PRO A O 1
ATOM 652 N N . GLY A 1 89 ? 11.593 2.113 -5.336 1.00 96.19 89 GLY A N 1
ATOM 653 C CA . GLY A 1 89 ? 12.461 1.441 -4.368 1.00 96.19 89 GLY A CA 1
ATOM 654 C C . GLY A 1 89 ? 11.883 1.331 -2.953 1.00 96.19 89 GLY A C 1
ATOM 655 O O . GLY A 1 89 ? 12.621 0.980 -2.037 1.00 96.19 89 GLY A O 1
ATOM 656 N N . GLY A 1 90 ? 10.594 1.629 -2.764 1.00 95.50 90 GLY A N 1
ATOM 657 C CA . GLY A 1 90 ? 9.899 1.422 -1.491 1.00 95.50 90 GLY A CA 1
ATOM 658 C C . GLY A 1 90 ? 10.165 2.505 -0.445 1.00 95.50 90 GLY A C 1
ATOM 659 O O . GLY A 1 90 ? 9.870 2.305 0.728 1.00 95.50 90 GLY A O 1
ATOM 660 N N . VAL A 1 91 ? 10.713 3.660 -0.835 1.00 95.44 91 VAL A N 1
ATOM 661 C CA . VAL A 1 91 ? 10.797 4.814 0.073 1.00 95.44 91 VAL A CA 1
ATOM 662 C C . VAL A 1 91 ? 9.377 5.281 0.368 1.00 95.44 91 VAL A C 1
ATOM 664 O O . VAL A 1 91 ? 8.605 5.492 -0.565 1.00 95.44 91 VAL A O 1
ATOM 667 N N . SER A 1 92 ? 9.025 5.445 1.642 1.00 97.12 92 SER A N 1
ATOM 668 C CA . SER A 1 92 ? 7.655 5.769 2.040 1.00 97.12 92 SER A CA 1
ATOM 669 C C . SER A 1 92 ? 7.571 6.899 3.059 1.00 97.12 92 SER A C 1
ATOM 671 O O . SER A 1 92 ? 8.403 6.979 3.963 1.00 97.12 92 SER A O 1
ATOM 673 N N . SER A 1 93 ? 6.514 7.701 2.962 1.00 97.56 93 SER A N 1
ATOM 674 C CA . SER A 1 93 ? 6.100 8.685 3.964 1.00 97.56 93 SER A CA 1
ATOM 675 C C . SER A 1 93 ? 4.702 8.327 4.460 1.00 97.56 93 SER A C 1
ATOM 677 O O . SER A 1 93 ? 3.819 8.044 3.653 1.00 97.56 93 SER A O 1
ATOM 679 N N . VAL A 1 94 ? 4.500 8.304 5.778 1.00 97.81 94 VAL A N 1
ATOM 680 C CA . VAL A 1 94 ? 3.226 7.910 6.397 1.00 97.81 94 VAL A CA 1
ATOM 681 C C . VAL A 1 94 ? 2.704 9.051 7.250 1.00 97.81 94 VAL A C 1
ATOM 683 O O . VAL A 1 94 ? 3.391 9.532 8.153 1.00 97.81 94 VAL A O 1
ATOM 686 N N . LEU A 1 95 ? 1.453 9.426 7.014 1.00 96.81 95 LEU A N 1
ATOM 687 C CA . LEU A 1 95 ? 0.714 10.364 7.842 1.00 96.81 95 LEU A CA 1
ATOM 688 C C . LEU A 1 95 ? -0.484 9.647 8.469 1.00 96.81 95 LEU A C 1
ATOM 690 O O . LEU A 1 95 ? -1.402 9.208 7.781 1.00 96.81 95 LEU A O 1
ATOM 694 N N . GLU A 1 96 ? -0.476 9.546 9.797 1.00 96.69 96 GLU A N 1
ATOM 695 C CA . GLU A 1 96 ? -1.569 8.968 10.581 1.00 96.69 96 GLU A CA 1
ATOM 696 C C . GLU A 1 96 ? -2.464 10.059 11.175 1.00 96.69 96 GLU A C 1
ATOM 698 O O . GLU A 1 96 ? -1.985 11.007 11.806 1.00 96.69 96 GLU A O 1
ATOM 703 N N . LEU A 1 97 ? -3.781 9.896 11.035 1.00 95.00 97 LEU A N 1
ATOM 704 C CA . LEU A 1 97 ? -4.753 10.796 11.644 1.00 95.00 97 LEU A CA 1
ATOM 705 C C . LEU A 1 97 ? -4.982 10.406 13.108 1.00 95.00 97 LEU A C 1
ATOM 707 O O . LEU A 1 97 ? -5.712 9.469 13.414 1.00 95.00 97 LEU A O 1
ATOM 711 N N . LYS A 1 98 ? -4.370 11.157 14.028 1.00 90.62 98 LYS A N 1
ATOM 712 C CA . LYS A 1 98 ? -4.408 10.859 15.474 1.00 90.62 98 LYS A CA 1
ATOM 713 C C . LYS A 1 98 ? -5.521 11.566 16.250 1.00 90.62 98 LYS A C 1
ATOM 715 O O . LYS A 1 98 ? -5.796 11.206 17.391 1.00 90.62 98 LYS A O 1
ATOM 720 N N . ARG A 1 99 ? -6.141 12.604 15.680 1.00 87.50 99 ARG A N 1
ATOM 721 C CA . ARG A 1 99 ? -7.142 13.436 16.369 1.00 87.50 99 ARG A CA 1
ATOM 722 C C . ARG A 1 99 ? -8.549 13.118 15.871 1.00 87.50 99 ARG A C 1
ATOM 724 O O . ARG A 1 99 ? -8.788 13.092 14.668 1.00 87.50 99 ARG A O 1
ATOM 731 N N . ALA A 1 100 ? -9.496 12.965 16.796 1.00 82.62 100 ALA A N 1
ATOM 732 C CA . ALA A 1 100 ? -10.911 12.836 16.459 1.00 82.62 100 ALA A CA 1
ATOM 733 C C . ALA A 1 100 ? -11.393 14.044 15.630 1.00 82.62 100 ALA A C 1
ATOM 735 O O . ALA A 1 100 ? -11.158 15.194 16.005 1.00 82.62 100 ALA A O 1
ATOM 736 N N . 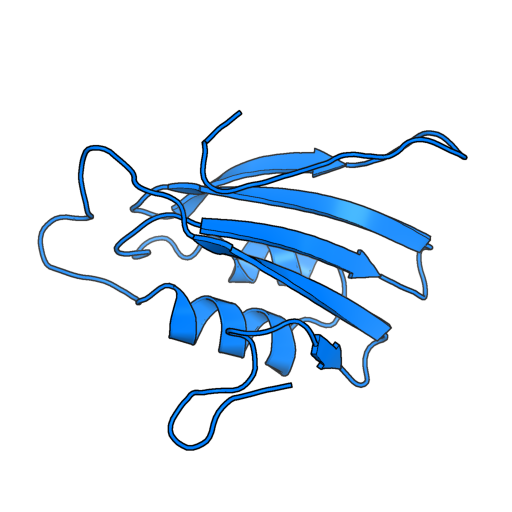GLY A 1 101 ? -12.044 13.771 14.497 1.00 84.62 101 GLY A N 1
ATOM 737 C CA . GLY A 1 101 ? -12.506 14.791 13.550 1.00 84.62 101 GLY A CA 1
ATOM 738 C C . GLY A 1 101 ? -11.429 15.336 12.604 1.00 84.62 101 GLY A C 1
ATOM 739 O O . GLY A 1 101 ? -11.745 16.183 11.772 1.00 84.62 101 GLY A O 1
ATOM 740 N N . ALA A 1 102 ? -10.178 14.870 12.693 1.00 91.81 102 ALA A N 1
ATOM 741 C CA . ALA A 1 102 ? -9.184 15.173 11.670 1.00 91.81 102 ALA A CA 1
ATOM 742 C C . ALA A 1 102 ? -9.566 14.503 10.344 1.00 91.81 102 ALA A C 1
ATOM 744 O O . ALA A 1 102 ? -10.089 13.389 10.320 1.00 91.81 102 ALA A O 1
ATOM 745 N N . SER A 1 103 ? -9.262 15.181 9.244 1.00 91.62 103 SER A N 1
ATOM 746 C CA . SER A 1 103 ? -9.363 14.636 7.896 1.00 91.62 103 SER A CA 1
ATOM 747 C C . SER A 1 103 ? -8.100 14.989 7.123 1.00 91.62 103 SER A C 1
ATOM 749 O O . SER A 1 103 ? -7.422 15.969 7.432 1.00 91.62 103 SER A O 1
ATOM 751 N N . VAL A 1 104 ? -7.776 14.158 6.141 1.00 91.38 104 VAL A N 1
ATOM 752 C CA . VAL A 1 104 ? -6.712 14.408 5.177 1.00 91.38 104 VAL A CA 1
ATOM 753 C C . VAL A 1 104 ? -7.295 14.168 3.799 1.00 91.38 104 VAL A C 1
ATOM 755 O O . VAL A 1 104 ? -8.137 13.288 3.613 1.00 91.38 104 VAL A O 1
ATOM 758 N N . PHE A 1 105 ? -6.861 14.980 2.851 1.00 93.19 105 PHE A N 1
ATOM 759 C CA . PHE A 1 105 ? -7.190 14.825 1.450 1.00 93.19 105 PHE A CA 1
ATOM 760 C C . PHE A 1 105 ? -5.900 14.557 0.688 1.00 93.19 105 PHE A C 1
ATOM 762 O O . PHE A 1 105 ? -4.895 15.225 0.921 1.00 93.19 105 PHE A O 1
ATOM 769 N N . HIS A 1 106 ? -5.948 13.578 -0.209 1.00 96.25 106 HIS A N 1
ATOM 770 C CA . HIS A 1 106 ? -4.837 13.230 -1.078 1.00 96.25 106 HIS A CA 1
ATOM 771 C C . HIS A 1 106 ? -5.335 13.102 -2.521 1.00 96.25 106 HIS A C 1
ATOM 773 O O . HIS A 1 106 ? -6.451 12.634 -2.767 1.00 96.25 106 HIS A O 1
ATOM 779 N N . ALA A 1 107 ? -4.527 13.584 -3.461 1.00 94.94 107 ALA A N 1
ATOM 780 C CA . ALA A 1 107 ? -4.806 13.577 -4.891 1.00 94.94 107 ALA A CA 1
ATOM 781 C C . ALA A 1 107 ? -3.591 13.026 -5.656 1.00 94.94 107 ALA A C 1
ATOM 783 O O . ALA A 1 107 ? -2.968 12.068 -5.231 1.00 94.94 107 ALA A O 1
ATOM 784 N N . ASN A 1 108 ? -3.258 13.553 -6.831 1.00 96.12 108 ASN A N 1
ATOM 785 C CA . ASN A 1 108 ? -2.241 12.949 -7.702 1.00 96.12 108 ASN A CA 1
ATOM 786 C C . ASN A 1 108 ? -0.858 13.606 -7.597 1.00 96.12 108 ASN A C 1
ATOM 788 O O . ASN A 1 108 ? -0.087 13.586 -8.557 1.00 96.12 108 ASN A O 1
ATOM 792 N N . GLU A 1 109 ? -0.552 14.177 -6.433 1.00 94.56 109 GLU A N 1
ATOM 793 C CA . GLU A 1 109 ? 0.696 14.882 -6.149 1.00 94.56 109 GLU A CA 1
ATOM 794 C C . GLU A 1 109 ? 1.265 14.438 -4.796 1.00 94.56 109 GLU A C 1
ATOM 796 O O . GLU A 1 109 ? 0.506 14.083 -3.894 1.00 94.56 109 GLU A O 1
ATOM 801 N N . TYR A 1 110 ? 2.595 14.413 -4.697 1.00 93.19 110 TYR A N 1
ATOM 802 C CA . TYR A 1 110 ? 3.303 14.157 -3.442 1.00 93.19 110 TYR A CA 1
ATOM 803 C C . TYR A 1 110 ? 3.128 15.335 -2.471 1.00 93.19 110 TYR A C 1
ATOM 805 O O . TYR A 1 110 ? 3.087 16.483 -2.918 1.00 93.19 110 TYR A O 1
ATOM 813 N N . LEU A 1 111 ? 3.057 15.052 -1.169 1.00 81.44 111 LEU A N 1
ATOM 814 C CA . LEU A 1 111 ? 2.985 16.049 -0.092 1.00 81.44 111 LEU A CA 1
ATOM 815 C C . LEU A 1 111 ? 4.356 16.608 0.320 1.00 81.44 111 LEU A C 1
ATOM 817 O O . LEU A 1 111 ? 5.373 15.878 0.252 1.00 81.44 111 LEU A O 1
#

pLDDT: mean 95.34, std 3.47, range [81.44, 98.44]

InterPro domains:
  IPR005079 Peptidase C45, hydrolase domain [PF03417] (2-110)
  IPR047801 Peptidase C45 [PTHR34180] (2-111)

Solvent-accessible surface area (backbone atoms only — not comparable to full-atom values): 6105 Å² total; per-residue (Å²): 74,60,58,93,96,50,65,51,30,61,36,48,40,69,38,98,57,40,30,32,39,39,61,31,66,39,80,60,98,59,65,35,80,94,57,54,5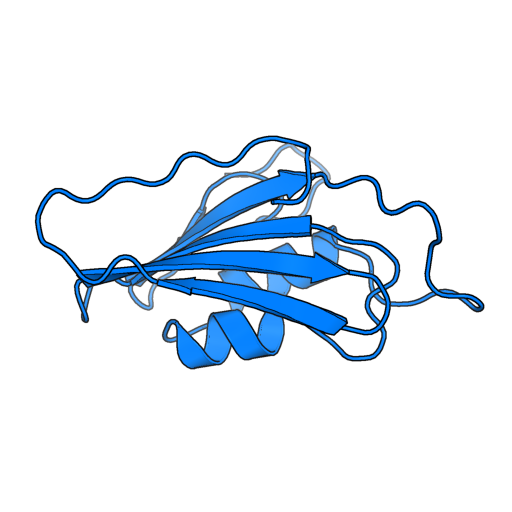1,50,66,56,59,33,31,24,44,27,51,72,66,28,64,45,63,71,49,28,57,58,44,62,32,40,67,48,21,19,46,31,33,36,36,42,39,36,27,64,88,81,68,44,40,35,40,35,40,28,36,41,44,24,47,68,48,77,51,68,63,86,53,91,90,64,84,86,87,87,61,66,64,86,133

Secondary structure (DSSP, 8-state):
---TTS-TTSS-EE-TTSEEEEEEEE--SSPPTT--B-HHHHHHHHHHH-SSHHHHHHHHS-TTB-SEEEEEEEETTTTEEEEEEEETTTEEEEEE--STT------SS--

Mean predicted aligned error: 2.84 Å

Organism: Alexandrium catenella (NCBI:txid2925)

Nearest PDB structures (foldseek):
  6dy2-assembly2_D  TM=7.712E-01  e=1.854E-03  Cavia porcellus
  5u7z-assembly1_B  TM=7.344E-01  e=1.745E-03  Homo sapiens
  3zyr-assembly1_B  TM=7.356E-01  e=1.185E+00  Platypodium elegans
  9c4i-assembly1_B  TM=7.476E-01  e=1.338E+00  Centrolobium microchaete
  2gn7-assembly1_A  TM=7.522E-01  e=2.050E+00  Pterocarpus angolensis

Radius of gyration: 13.27 Å; Cα contacts (8 Å, |Δi|>4): 249; chains: 1; bounding box: 30×26×33 Å